Prote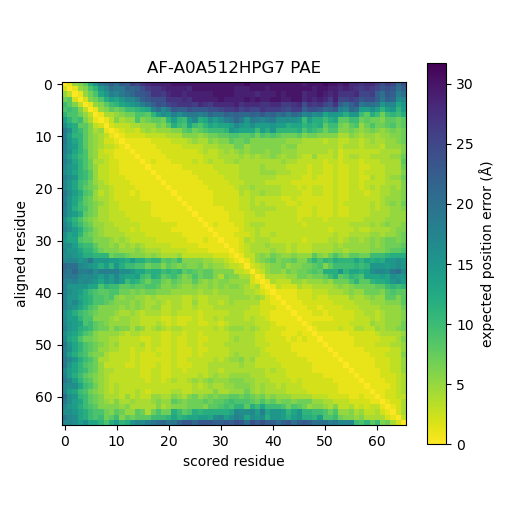in AF-A0A512HPG7-F1 (afdb_monomer)

Structure (mmCIF, N/CA/C/O backbone):
data_AF-A0A512HPG7-F1
#
_entry.id   AF-A0A512HPG7-F1
#
loop_
_atom_site.group_PDB
_atom_site.id
_atom_site.type_symbol
_atom_site.label_atom_id
_atom_site.label_alt_id
_atom_site.label_comp_id
_atom_site.label_asym_id
_atom_site.label_entity_id
_atom_site.label_seq_id
_atom_site.pdbx_PDB_ins_code
_atom_site.Cartn_x
_atom_site.Cartn_y
_atom_site.Cartn_z
_atom_site.occupancy
_atom_site.B_iso_or_equiv
_atom_site.auth_seq_id
_atom_site.auth_comp_id
_atom_site.auth_asym_id
_atom_site.auth_atom_id
_atom_site.pdbx_PDB_model_num
ATOM 1 N N . MET A 1 1 ? -34.180 -19.539 20.423 1.00 43.41 1 MET A N 1
ATOM 2 C CA . MET A 1 1 ? -32.864 -18.983 20.797 1.00 43.41 1 MET A CA 1
ATOM 3 C C . MET A 1 1 ? -31.958 -19.119 19.592 1.00 43.41 1 MET A C 1
ATOM 5 O O . MET A 1 1 ? -31.362 -20.166 19.394 1.00 43.41 1 MET A O 1
ATOM 9 N N . THR A 1 2 ? -31.966 -18.119 18.716 1.00 52.59 2 THR A N 1
ATOM 10 C CA . THR A 1 2 ? -31.087 -18.089 17.545 1.00 52.59 2 THR A CA 1
ATOM 11 C C . THR A 1 2 ? -29.686 -17.805 18.066 1.00 52.59 2 THR A C 1
ATOM 13 O O . THR A 1 2 ? -29.482 -16.760 18.682 1.00 52.59 2 THR A O 1
ATOM 16 N N . GLU A 1 3 ? -28.755 -18.744 17.907 1.00 54.09 3 GLU A N 1
ATOM 17 C CA . GLU A 1 3 ? -27.359 -18.515 18.268 1.00 54.09 3 GLU A CA 1
ATOM 18 C C . GLU A 1 3 ? -26.870 -17.242 17.574 1.00 54.09 3 GLU A C 1
ATOM 20 O O . GLU A 1 3 ? -26.774 -17.171 16.347 1.00 54.09 3 GLU A O 1
ATOM 25 N N . MET A 1 4 ? -26.586 -16.203 18.359 1.00 57.69 4 MET A N 1
ATOM 26 C CA . MET A 1 4 ? -25.862 -15.047 17.860 1.00 57.69 4 MET A CA 1
ATOM 27 C C . MET A 1 4 ? -24.427 -15.499 17.622 1.00 57.69 4 MET A C 1
ATOM 29 O O . MET A 1 4 ? -23.593 -15.418 18.522 1.00 57.69 4 MET A O 1
ATOM 33 N N . ILE A 1 5 ? -24.146 -15.996 16.415 1.00 64.19 5 ILE A N 1
ATOM 34 C CA . ILE A 1 5 ? -22.782 -16.211 15.932 1.00 64.19 5 ILE A CA 1
ATOM 35 C C . ILE A 1 5 ? -22.019 -14.919 16.229 1.00 64.19 5 ILE A C 1
ATOM 37 O O . ILE A 1 5 ? -22.287 -13.878 15.621 1.00 64.19 5 ILE A O 1
ATOM 41 N N . LYS A 1 6 ? -21.106 -14.963 17.205 1.00 63.69 6 LYS A N 1
ATOM 42 C CA . LYS A 1 6 ? -20.266 -13.832 17.602 1.00 63.69 6 LYS A CA 1
ATOM 43 C C . LYS A 1 6 ? -19.364 -13.501 16.418 1.00 63.69 6 LYS A C 1
ATOM 45 O O . LYS A 1 6 ? -18.276 -14.051 16.267 1.00 63.69 6 LYS A O 1
ATOM 50 N N . ARG A 1 7 ? -19.860 -12.652 15.520 1.00 67.38 7 ARG A N 1
ATOM 51 C CA . ARG A 1 7 ? -19.196 -12.303 14.266 1.00 67.38 7 ARG A CA 1
ATOM 52 C C . ARG A 1 7 ? -17.874 -11.631 14.620 1.00 67.38 7 ARG A C 1
ATOM 54 O O . ARG A 1 7 ? -17.865 -10.563 15.232 1.00 67.38 7 ARG A O 1
ATOM 61 N N . ASN A 1 8 ? -16.760 -12.284 14.293 1.00 72.56 8 ASN A N 1
ATOM 62 C CA . ASN A 1 8 ? -15.437 -11.764 14.611 1.00 72.56 8 ASN A CA 1
ATOM 63 C C . ASN A 1 8 ? -15.223 -10.449 13.848 1.00 72.56 8 ASN A C 1
ATOM 65 O O . ASN A 1 8 ? -14.986 -10.453 12.642 1.00 72.56 8 ASN A O 1
ATOM 69 N N . ARG A 1 9 ? -15.326 -9.314 14.542 1.00 72.12 9 ARG A N 1
ATOM 70 C CA . ARG A 1 9 ? -15.206 -7.973 13.944 1.00 72.12 9 ARG A CA 1
ATOM 71 C C . ARG A 1 9 ? -13.850 -7.710 13.295 1.00 72.12 9 ARG A C 1
ATOM 73 O O . ARG A 1 9 ? -13.750 -6.854 12.427 1.00 72.12 9 ARG A O 1
ATOM 80 N N . LEU A 1 10 ? -12.831 -8.462 13.700 1.00 80.50 10 LEU A N 1
ATOM 81 C CA . LEU A 1 10 ? -11.467 -8.362 13.186 1.00 80.50 10 LEU A CA 1
ATOM 82 C C . LE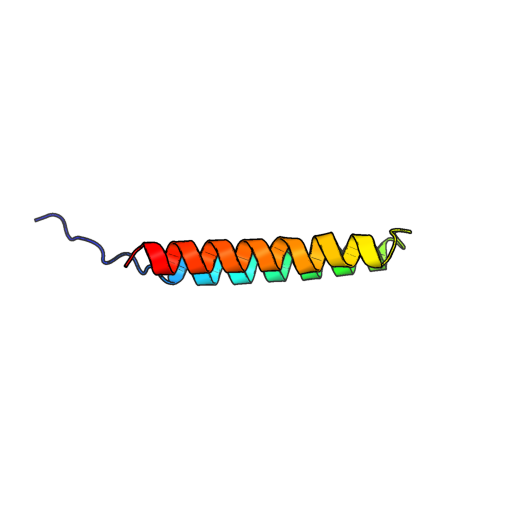U A 1 10 ? -11.274 -9.101 11.856 1.00 80.50 10 LEU A C 1
ATOM 84 O O . LEU A 1 10 ? -10.355 -8.773 11.111 1.00 80.50 10 LEU A O 1
ATOM 88 N N . LEU A 1 11 ? -12.141 -10.069 11.536 1.00 83.69 11 LEU A N 1
ATOM 89 C CA . LEU A 1 11 ? -12.039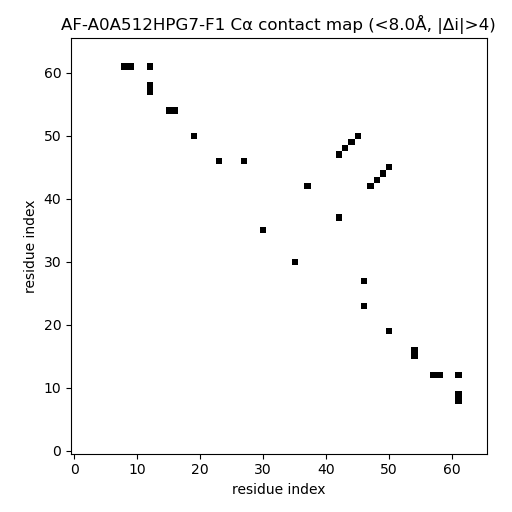 -10.872 10.312 1.00 83.69 11 LEU A CA 1
ATOM 90 C C . LEU A 1 11 ? -12.125 -10.001 9.043 1.00 83.69 11 LEU A C 1
ATOM 92 O O . LEU A 1 11 ? -11.220 -10.089 8.216 1.00 83.69 11 LEU A O 1
ATOM 96 N N . PRO A 1 12 ? -13.122 -9.102 8.899 1.00 84.31 12 PRO A N 1
ATOM 97 C CA . PRO A 1 12 ? -13.186 -8.179 7.768 1.00 84.31 12 PRO A CA 1
ATOM 98 C C . PRO A 1 12 ? -11.948 -7.289 7.666 1.00 84.31 12 PRO A C 1
ATOM 100 O O . PRO A 1 12 ? -11.470 -7.056 6.563 1.00 84.31 1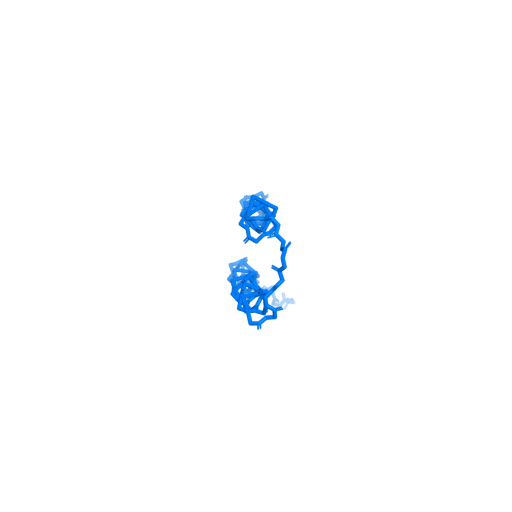2 PRO A O 1
ATOM 103 N N . TRP A 1 13 ? -11.412 -6.834 8.806 1.00 87.88 13 TRP A N 1
ATOM 104 C CA . TRP A 1 13 ? -10.237 -5.962 8.873 1.00 87.88 13 TRP A CA 1
ATOM 105 C C . TRP A 1 13 ? -8.986 -6.633 8.302 1.00 87.88 13 TRP A C 1
ATOM 107 O O . TRP A 1 13 ? -8.312 -6.072 7.439 1.00 87.88 13 TRP A O 1
ATOM 117 N N . TYR A 1 14 ? -8.741 -7.880 8.707 1.00 88.75 14 TYR A N 1
ATOM 118 C CA . TYR A 1 14 ? -7.618 -8.665 8.203 1.00 88.75 14 TYR A CA 1
ATOM 119 C C . TYR A 1 14 ? -7.739 -8.941 6.698 1.00 88.75 14 TYR A C 1
ATOM 121 O O . TYR A 1 14 ? -6.768 -8.794 5.959 1.00 88.75 14 TYR A O 1
ATOM 129 N N . VAL A 1 15 ? -8.947 -9.275 6.228 1.00 90.81 15 VAL A N 1
ATOM 130 C CA . VAL A 1 15 ? -9.214 -9.496 4.798 1.00 90.81 15 VAL A CA 1
ATOM 131 C C . VAL A 1 15 ? -8.942 -8.227 3.990 1.00 90.81 15 VAL A C 1
ATOM 133 O O . VAL A 1 15 ? -8.270 -8.297 2.964 1.00 90.81 15 VAL A O 1
ATOM 136 N N . GLY A 1 16 ? -9.396 -7.062 4.463 1.00 89.44 16 GLY A N 1
ATOM 137 C CA . GLY A 1 16 ? -9.140 -5.794 3.777 1.00 89.44 16 GLY A CA 1
ATOM 138 C C . GLY A 1 16 ? -7.651 -5.486 3.639 1.00 89.44 16 GLY A C 1
ATOM 139 O O . GLY A 1 16 ? -7.212 -5.141 2.545 1.00 89.44 16 GLY A O 1
ATOM 140 N N . ILE A 1 17 ? -6.858 -5.687 4.698 1.00 91.62 17 ILE A N 1
ATOM 141 C CA . ILE A 1 17 ? -5.399 -5.489 4.645 1.00 91.62 17 ILE A CA 1
ATOM 142 C C . ILE A 1 17 ? -4.757 -6.389 3.597 1.00 91.62 17 ILE A C 1
ATOM 144 O O . ILE A 1 17 ? -4.009 -5.899 2.754 1.00 91.62 17 ILE A O 1
ATOM 148 N N . VAL A 1 18 ? -5.061 -7.688 3.628 1.00 95.56 18 VAL A N 1
ATOM 149 C CA . VAL A 1 18 ? -4.466 -8.659 2.701 1.00 95.56 18 VAL A CA 1
ATOM 150 C C . VAL A 1 18 ? -4.800 -8.303 1.252 1.00 95.56 18 VAL A C 1
ATOM 152 O O . VAL A 1 18 ? -3.908 -8.294 0.404 1.00 95.56 18 VAL A O 1
ATOM 155 N N . VAL A 1 19 ? -6.057 -7.953 0.971 1.00 95.06 19 VAL A N 1
ATOM 156 C CA . VAL A 1 19 ? -6.505 -7.583 -0.380 1.00 95.06 19 VAL A CA 1
ATOM 157 C C . VAL A 1 19 ? -5.812 -6.311 -0.868 1.00 95.06 19 VAL A C 1
ATOM 159 O O . VAL A 1 19 ? -5.313 -6.282 -1.993 1.00 95.06 19 VAL A O 1
ATOM 162 N N . ILE A 1 20 ? -5.735 -5.276 -0.029 1.00 93.94 20 ILE A N 1
ATOM 163 C CA . ILE A 1 20 ? -5.087 -4.008 -0.386 1.00 93.94 20 ILE A CA 1
ATOM 164 C C . ILE A 1 20 ? -3.602 -4.226 -0.664 1.00 93.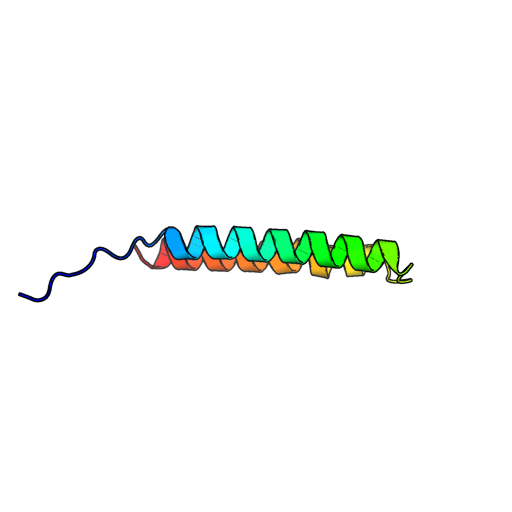94 20 ILE A C 1
ATOM 166 O O . ILE A 1 20 ? -3.090 -3.754 -1.678 1.00 93.94 20 ILE A O 1
ATOM 170 N N . PHE A 1 21 ? -2.913 -4.968 0.202 1.00 94.56 21 PHE A N 1
ATOM 171 C CA . PHE A 1 21 ? -1.482 -5.211 0.056 1.00 94.56 21 PHE A CA 1
ATOM 172 C C . PHE A 1 21 ? -1.176 -6.018 -1.212 1.00 94.56 21 PHE A C 1
ATOM 174 O O . PHE A 1 21 ? -0.279 -5.656 -1.975 1.00 94.56 21 PHE A O 1
ATOM 181 N N . ALA A 1 22 ? -1.968 -7.058 -1.487 1.00 96.00 22 ALA A N 1
ATOM 182 C CA . ALA A 1 22 ? -1.849 -7.846 -2.710 1.00 96.00 22 ALA A CA 1
ATOM 183 C C . ALA A 1 22 ? -2.077 -6.991 -3.968 1.00 96.00 22 ALA A C 1
ATOM 185 O O . ALA A 1 22 ? -1.292 -7.071 -4.914 1.00 96.00 22 ALA A O 1
ATOM 186 N N . ALA A 1 23 ? -3.104 -6.135 -3.964 1.00 94.38 23 ALA A N 1
ATOM 187 C CA . ALA A 1 23 ? -3.404 -5.247 -5.084 1.00 94.38 23 ALA A CA 1
ATOM 188 C C . ALA A 1 23 ? -2.280 -4.229 -5.336 1.00 94.38 23 ALA A C 1
ATOM 190 O O . ALA A 1 23 ? -1.851 -4.063 -6.478 1.00 94.38 23 ALA A O 1
ATOM 191 N N . VAL A 1 24 ? -1.763 -3.585 -4.283 1.00 94.56 24 VAL A N 1
ATOM 192 C CA . VAL A 1 24 ? -0.671 -2.601 -4.390 1.00 94.56 24 VAL A CA 1
ATOM 193 C C . VAL A 1 24 ? 0.602 -3.241 -4.941 1.00 94.56 24 VAL A C 1
ATOM 195 O O . VAL A 1 24 ? 1.215 -2.688 -5.855 1.00 94.56 24 VAL A O 1
ATOM 198 N N . ILE A 1 25 ? 0.981 -4.419 -4.435 1.00 94.62 25 ILE A N 1
ATOM 199 C CA . ILE A 1 25 ? 2.158 -5.150 -4.925 1.00 94.62 25 ILE A CA 1
ATOM 200 C C . ILE A 1 25 ? 1.974 -5.543 -6.390 1.00 94.62 25 ILE A C 1
ATOM 202 O O . ILE A 1 25 ? 2.874 -5.315 -7.200 1.00 94.62 25 ILE A O 1
ATOM 206 N N . TYR A 1 26 ? 0.818 -6.109 -6.741 1.00 94.12 26 TYR A N 1
ATOM 207 C CA . TYR A 1 26 ? 0.549 -6.563 -8.102 1.00 94.12 26 TYR A CA 1
ATOM 208 C C . TYR A 1 26 ? 0.578 -5.404 -9.103 1.00 94.12 26 TYR A C 1
ATOM 210 O O . TYR A 1 26 ? 1.267 -5.486 -10.118 1.00 94.12 26 TYR A O 1
ATOM 218 N N . LEU A 1 27 ? -0.101 -4.295 -8.797 1.00 91.94 27 LEU A N 1
ATOM 219 C CA . LEU A 1 27 ? -0.110 -3.108 -9.653 1.00 91.94 27 LEU A CA 1
ATOM 220 C C . LEU A 1 27 ? 1.273 -2.455 -9.739 1.00 91.94 27 LEU A C 1
ATOM 222 O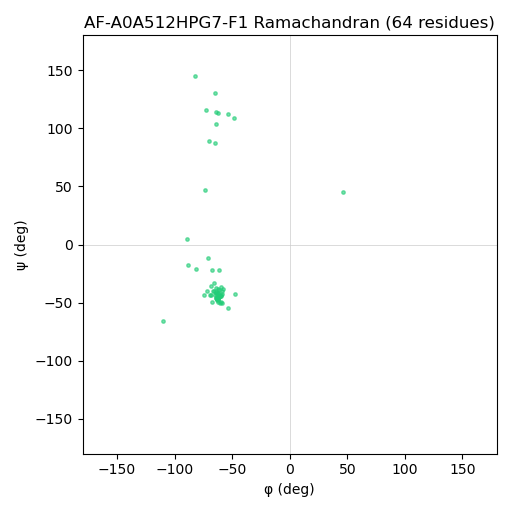 O . LEU A 1 27 ? 1.688 -2.044 -10.821 1.00 91.94 27 LEU A O 1
ATOM 226 N N . GLY A 1 28 ? 2.013 -2.397 -8.629 1.00 90.06 28 GLY A N 1
ATOM 227 C CA . GLY A 1 28 ? 3.390 -1.906 -8.617 1.00 90.06 28 GLY A CA 1
ATOM 228 C C . GLY A 1 28 ? 4.316 -2.747 -9.500 1.00 90.06 28 GLY A C 1
ATOM 229 O O . GLY A 1 28 ? 5.098 -2.196 -10.278 1.00 90.06 28 GLY A O 1
ATOM 230 N N . TYR A 1 29 ? 4.194 -4.076 -9.435 1.00 91.69 29 TYR A N 1
ATOM 231 C CA . TYR A 1 29 ? 4.916 -4.989 -10.319 1.00 91.69 29 TYR A CA 1
ATOM 232 C C . TYR A 1 29 ? 4.518 -4.786 -11.783 1.00 91.69 29 TYR A C 1
ATOM 234 O O . TYR A 1 29 ? 5.396 -4.648 -12.632 1.00 91.69 29 TYR A O 1
ATOM 242 N N . LEU A 1 30 ? 3.216 -4.707 -12.070 1.00 91.12 30 LEU A N 1
ATOM 243 C CA . LEU A 1 30 ? 2.697 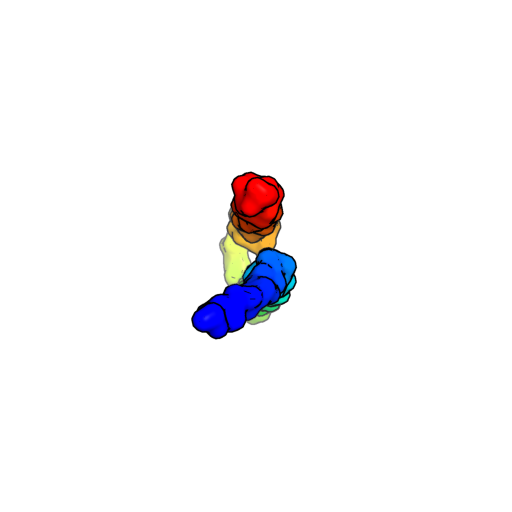-4.537 -13.424 1.00 91.12 30 LEU A CA 1
ATOM 244 C C . LEU A 1 30 ? 3.223 -3.245 -14.061 1.00 91.12 30 LEU A C 1
ATOM 246 O O . LEU A 1 30 ? 3.786 -3.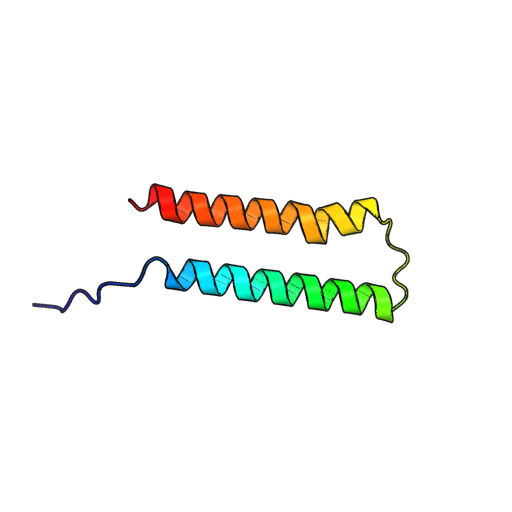293 -15.150 1.00 91.12 30 LEU A O 1
ATOM 250 N N . MET A 1 31 ? 3.128 -2.112 -13.358 1.00 88.81 31 MET A N 1
ATOM 251 C CA . MET A 1 31 ? 3.622 -0.824 -13.862 1.00 88.81 31 MET A CA 1
ATOM 252 C C . MET A 1 31 ? 5.123 -0.852 -14.158 1.00 88.81 31 MET A C 1
ATOM 254 O O . MET A 1 31 ? 5.570 -0.258 -15.142 1.00 88.81 31 MET A O 1
ATOM 258 N N . ARG A 1 32 ? 5.897 -1.562 -13.329 1.00 87.00 32 ARG A N 1
ATOM 259 C CA . ARG A 1 32 ? 7.337 -1.739 -13.535 1.00 87.00 32 ARG A CA 1
ATOM 260 C C . ARG A 1 32 ? 7.637 -2.672 -14.710 1.00 87.00 32 ARG A C 1
ATOM 262 O O . ARG A 1 32 ? 8.542 -2.379 -15.483 1.00 87.00 32 ARG A O 1
ATOM 269 N N . ALA A 1 33 ? 6.879 -3.756 -14.869 1.00 90.31 33 ALA A N 1
ATOM 270 C CA . ALA A 1 33 ? 7.047 -4.724 -15.952 1.00 90.31 33 ALA A CA 1
ATOM 271 C C . ALA A 1 33 ? 6.670 -4.144 -17.324 1.00 90.31 33 ALA A C 1
ATOM 273 O O . ALA A 1 33 ? 7.320 -4.446 -18.322 1.00 90.31 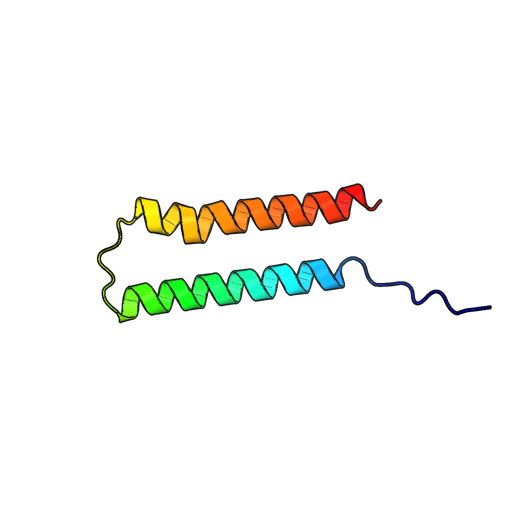33 ALA A O 1
ATOM 274 N N . THR A 1 34 ? 5.655 -3.280 -17.383 1.00 89.50 34 THR A N 1
ATOM 275 C CA . THR A 1 34 ? 5.196 -2.665 -18.636 1.00 89.50 34 THR A CA 1
ATOM 276 C C . THR A 1 34 ? 5.914 -1.356 -18.976 1.00 89.50 34 THR A C 1
ATOM 278 O O . THR A 1 34 ? 5.513 -0.699 -19.931 1.00 89.50 34 THR A O 1
ATOM 281 N N . ASN A 1 35 ? 6.931 -0.942 -18.202 1.00 81.56 35 ASN A N 1
ATOM 282 C CA . ASN A 1 35 ? 7.582 0.373 -18.318 1.00 81.56 35 ASN A CA 1
ATOM 283 C C . ASN A 1 35 ? 6.561 1.518 -18.436 1.00 81.56 35 ASN A C 1
ATOM 285 O O . ASN A 1 35 ? 6.669 2.390 -19.300 1.00 81.56 35 ASN A O 1
ATOM 289 N N . CYS A 1 36 ? 5.522 1.488 -17.595 1.00 79.88 36 CYS A N 1
ATOM 290 C CA . CYS A 1 36 ? 4.502 2.525 -17.616 1.00 79.88 36 CYS A CA 1
ATOM 291 C C . CYS A 1 36 ? 5.155 3.861 -17.230 1.00 79.88 36 CYS A C 1
ATOM 293 O O . CYS A 1 36 ? 5.623 4.021 -16.103 1.00 79.88 36 CYS A O 1
ATOM 295 N N . GLY A 1 37 ? 5.204 4.808 -18.172 1.00 80.44 37 GLY A N 1
ATOM 296 C CA . GLY A 1 37 ? 5.794 6.141 -18.007 1.00 80.44 37 GLY A CA 1
ATOM 297 C C . GLY A 1 37 ? 4.940 7.068 -17.145 1.00 80.44 37 GLY A C 1
ATOM 298 O O . GLY A 1 37 ? 4.657 8.197 -17.537 1.00 80.44 37 GLY A O 1
ATOM 299 N N . ILE A 1 38 ? 4.463 6.578 -16.004 1.00 81.12 38 ILE A N 1
ATOM 300 C CA . ILE A 1 38 ? 3.686 7.367 -15.058 1.00 81.12 38 ILE A CA 1
ATOM 301 C C . ILE A 1 38 ? 4.641 8.175 -14.180 1.00 81.12 38 ILE A C 1
ATOM 303 O O . ILE A 1 38 ? 5.732 7.719 -13.831 1.00 81.12 38 ILE A O 1
ATOM 307 N N . SER A 1 39 ? 4.237 9.384 -13.798 1.00 84.00 39 SER A N 1
ATOM 308 C CA . SER A 1 39 ? 5.036 10.178 -12.873 1.00 84.00 39 SER A CA 1
ATOM 309 C C . SER A 1 39 ? 5.091 9.483 -11.505 1.00 84.00 39 SER A C 1
ATOM 311 O O . SER A 1 39 ? 4.070 9.094 -10.931 1.00 84.00 39 SER A O 1
ATOM 313 N N . THR A 1 40 ? 6.300 9.340 -10.960 1.00 82.94 40 THR A N 1
ATOM 314 C CA . THR A 1 40 ? 6.558 8.804 -9.614 1.00 82.94 40 THR A CA 1
ATOM 315 C C . THR A 1 40 ? 5.676 9.410 -8.514 1.00 82.94 40 THR A C 1
ATOM 317 O O . THR A 1 40 ? 5.162 8.633 -7.706 1.00 82.94 40 THR A O 1
ATOM 320 N N . PRO A 1 41 ? 5.422 10.736 -8.461 1.00 84.12 41 PRO A N 1
ATOM 321 C CA . PRO A 1 41 ? 4.515 11.293 -7.456 1.00 84.12 41 PRO A CA 1
ATOM 322 C C . PRO A 1 41 ? 3.070 10.803 -7.615 1.00 84.12 41 PRO A C 1
ATOM 324 O O . PRO A 1 41 ? 2.414 10.525 -6.613 1.00 84.12 41 PRO A O 1
ATOM 327 N N . MET A 1 42 ? 2.574 10.631 -8.845 1.00 87.25 42 MET A N 1
ATOM 328 C CA . MET A 1 42 ? 1.212 10.138 -9.073 1.00 87.25 42 MET A CA 1
ATOM 329 C C . MET A 1 42 ? 1.074 8.670 -8.656 1.00 87.25 42 MET A C 1
ATOM 331 O O . MET A 1 42 ? 0.120 8.309 -7.963 1.00 87.25 42 MET A O 1
ATOM 335 N N . ALA A 1 43 ? 2.059 7.834 -9.000 1.00 87.25 43 ALA A N 1
ATOM 336 C CA . ALA A 1 43 ? 2.095 6.439 -8.563 1.00 87.25 43 ALA A CA 1
ATOM 337 C C . ALA A 1 43 ? 2.101 6.316 -7.032 1.00 87.25 43 ALA A C 1
ATOM 339 O O . ALA A 1 43 ? 1.403 5.466 -6.483 1.00 87.25 43 ALA A O 1
ATOM 340 N N . PHE A 1 44 ? 2.833 7.189 -6.334 1.00 88.19 44 PHE A N 1
ATOM 341 C CA . PHE A 1 44 ? 2.888 7.188 -4.872 1.00 88.19 44 PHE A CA 1
ATOM 342 C C . PHE A 1 44 ? 1.548 7.566 -4.222 1.00 88.19 44 PHE A C 1
ATOM 344 O O . PHE A 1 44 ? 1.140 6.948 -3.238 1.00 88.19 44 PHE A O 1
ATOM 351 N N . ILE A 1 45 ? 0.826 8.543 -4.776 1.00 90.81 45 ILE A N 1
ATOM 352 C CA . ILE A 1 45 ? -0.497 8.929 -4.262 1.00 90.81 45 ILE A CA 1
ATOM 353 C C . ILE A 1 45 ? -1.485 7.764 -4.405 1.00 90.81 45 ILE A C 1
ATOM 355 O O . ILE A 1 45 ? -2.185 7.422 -3.451 1.00 90.81 45 ILE A O 1
ATOM 359 N N . VAL A 1 46 ? -1.521 7.130 -5.578 1.00 90.19 46 VAL A N 1
ATOM 360 C CA . VAL A 1 46 ? -2.499 6.076 -5.882 1.00 90.19 46 VAL A CA 1
ATOM 361 C C . VAL A 1 46 ? -2.169 4.762 -5.173 1.00 90.19 46 VAL A C 1
ATOM 363 O O . VAL A 1 46 ? -3.064 4.131 -4.620 1.00 90.19 46 VAL A O 1
ATOM 366 N N . LEU A 1 47 ? -0.902 4.344 -5.152 1.00 91.19 47 LEU A N 1
ATOM 367 C CA . LEU A 1 47 ? -0.497 3.080 -4.528 1.00 91.19 47 LEU A CA 1
ATOM 368 C C . LEU A 1 47 ? -0.164 3.192 -3.039 1.00 91.19 47 LEU A C 1
ATOM 370 O O . LEU A 1 47 ? -0.114 2.174 -2.355 1.00 91.19 47 LEU A O 1
ATOM 374 N N . GLY A 1 48 ? 0.090 4.399 -2.539 1.00 91.62 48 GLY A N 1
ATOM 375 C CA . GLY A 1 48 ? 0.445 4.644 -1.144 1.00 91.62 48 GLY A CA 1
ATOM 376 C C . GLY A 1 48 ? -0.668 5.354 -0.385 1.00 91.62 48 GLY A C 1
ATOM 377 O O . GLY A 1 48 ? -1.266 4.784 0.527 1.00 91.62 48 GLY A O 1
ATOM 378 N N . ILE A 1 49 ? -0.959 6.602 -0.760 1.00 94.50 49 ILE A N 1
ATOM 379 C CA . ILE A 1 49 ? -1.843 7.479 0.027 1.00 94.50 49 ILE A CA 1
ATOM 380 C C . ILE A 1 49 ? -3.290 6.982 0.016 1.00 94.50 49 ILE A C 1
ATOM 382 O O . ILE A 1 49 ? -3.893 6.848 1.078 1.00 94.50 49 ILE A O 1
ATOM 386 N N . MET A 1 50 ? -3.846 6.676 -1.155 1.00 94.44 50 MET A N 1
ATOM 387 C CA . MET A 1 50 ? -5.215 6.157 -1.288 1.00 94.44 50 MET A CA 1
ATOM 388 C C . MET A 1 50 ? -5.470 4.906 -0.422 1.00 94.44 50 MET A C 1
ATOM 390 O O . MET A 1 50 ? -6.389 4.937 0.402 1.00 94.44 50 MET A O 1
ATOM 394 N N . PRO A 1 51 ? -4.670 3.827 -0.525 1.00 93.62 51 PRO A N 1
ATOM 395 C CA . PRO A 1 51 ? -4.857 2.655 0.324 1.00 93.62 51 PRO A CA 1
ATOM 396 C C . PRO A 1 51 ? -4.593 2.940 1.807 1.00 93.62 51 PRO A C 1
ATOM 398 O O . PRO A 1 51 ? -5.299 2.387 2.649 1.00 93.62 51 PRO A O 1
ATOM 401 N N . ALA A 1 52 ? -3.660 3.834 2.154 1.00 93.75 52 ALA A N 1
ATOM 402 C CA . ALA A 1 52 ? -3.462 4.247 3.545 1.00 93.75 52 ALA A CA 1
ATOM 403 C C . ALA A 1 52 ? -4.710 4.937 4.122 1.00 93.75 52 ALA A C 1
ATOM 405 O O . ALA A 1 52 ? -5.166 4.571 5.204 1.00 93.75 52 ALA A O 1
ATOM 406 N N . VAL A 1 53 ? -5.312 5.878 3.385 1.00 95.50 53 VAL A N 1
ATOM 407 C CA . VAL A 1 53 ? -6.571 6.531 3.783 1.00 95.50 53 VAL A CA 1
ATOM 408 C C . VAL A 1 53 ? -7.681 5.496 3.941 1.00 95.50 53 VAL A C 1
ATOM 410 O O . VAL A 1 53 ? -8.404 5.523 4.935 1.00 95.50 53 VAL A O 1
ATOM 413 N N . TYR A 1 54 ? -7.791 4.545 3.013 1.00 93.44 54 TYR A N 1
ATOM 414 C CA . TYR A 1 54 ? -8.789 3.485 3.113 1.00 93.44 54 TYR A CA 1
ATOM 415 C C . TYR A 1 54 ? -8.590 2.616 4.363 1.00 93.44 54 TYR A C 1
ATOM 417 O O . TYR A 1 54 ? -9.552 2.350 5.080 1.00 93.44 54 TYR A O 1
ATOM 425 N N . LEU A 1 55 ? -7.353 2.222 4.680 1.00 92.50 55 LEU A N 1
ATOM 426 C CA . LEU A 1 55 ? -7.035 1.478 5.903 1.00 92.50 55 LEU A CA 1
ATOM 427 C C . LEU A 1 55 ? -7.380 2.268 7.171 1.00 92.50 55 LEU A C 1
ATOM 429 O O . LEU A 1 55 ? -7.914 1.693 8.122 1.00 92.50 55 LEU A O 1
ATOM 433 N N . VAL A 1 56 ? -7.130 3.581 7.176 1.00 93.19 56 VAL A N 1
ATOM 434 C CA . VAL A 1 56 ? -7.524 4.469 8.280 1.00 93.19 56 VAL A CA 1
ATOM 435 C C . VAL A 1 56 ? -9.041 4.492 8.432 1.00 93.19 56 VAL A C 1
ATOM 437 O O . VAL A 1 56 ? -9.538 4.261 9.532 1.00 93.19 56 VAL A O 1
ATOM 440 N N . LEU A 1 57 ? -9.792 4.700 7.349 1.00 92.81 57 LEU A N 1
ATOM 441 C CA . LEU A 1 57 ? -11.258 4.671 7.383 1.00 92.81 57 LEU A CA 1
ATOM 442 C C . LEU A 1 57 ? -11.771 3.317 7.879 1.00 92.81 57 LEU A C 1
ATOM 444 O O . LEU A 1 57 ? -12.645 3.256 8.740 1.00 92.81 57 LEU A O 1
ATOM 448 N N . MET A 1 58 ? -11.172 2.227 7.412 1.00 90.25 58 MET A N 1
ATOM 449 C CA . MET A 1 58 ? -11.509 0.877 7.843 1.00 90.25 58 MET A CA 1
ATOM 450 C C . MET A 1 58 ? -11.237 0.665 9.343 1.00 90.25 58 MET A C 1
ATOM 452 O O . MET A 1 58 ? -12.071 0.102 10.053 1.00 90.25 58 MET A O 1
ATOM 456 N N . TYR A 1 59 ? -10.117 1.166 9.867 1.00 87.44 59 TYR A N 1
ATOM 457 C CA . TYR A 1 59 ? -9.833 1.166 11.305 1.00 87.44 59 TYR A CA 1
ATOM 458 C C . TYR A 1 59 ? -10.835 2.020 12.098 1.00 87.44 59 TYR A C 1
ATOM 460 O O . TYR A 1 59 ? -11.343 1.581 13.131 1.00 87.44 59 TYR A O 1
ATOM 468 N N . LEU A 1 60 ? -11.180 3.209 11.601 1.00 89.31 60 LEU A N 1
ATOM 469 C CA . LEU A 1 60 ? -12.179 4.070 12.233 1.00 89.31 60 LEU A CA 1
ATOM 470 C C . LEU A 1 60 ? -13.558 3.404 12.258 1.00 89.31 60 LEU A C 1
ATOM 472 O O . LEU A 1 60 ? -14.236 3.488 13.278 1.00 89.31 60 LEU A O 1
ATOM 476 N N . THR A 1 61 ? -13.951 2.676 11.208 1.00 87.38 61 THR A N 1
ATOM 477 C CA . THR A 1 61 ? -15.203 1.900 11.227 1.00 87.38 61 THR A CA 1
ATOM 478 C C . THR A 1 61 ? -15.174 0.793 12.278 1.00 87.38 61 THR A C 1
ATOM 480 O O . THR A 1 61 ? -16.155 0.622 12.996 1.00 87.38 61 THR A O 1
ATOM 483 N N . LEU A 1 62 ? -14.047 0.089 12.441 1.00 84.00 62 LEU A N 1
ATOM 484 C CA . LEU A 1 62 ? -13.872 -0.909 13.500 1.00 84.00 62 LEU A CA 1
ATOM 485 C C . LEU A 1 62 ? -13.976 -0.274 14.899 1.00 84.00 62 LEU A C 1
ATOM 487 O O . LEU A 1 62 ? -14.614 -0.842 15.783 1.00 84.00 62 LEU A O 1
ATOM 491 N N . SER A 1 63 ? -13.373 0.903 15.091 1.00 81.62 63 SER A N 1
ATOM 492 C CA . SER A 1 63 ? -13.400 1.642 16.359 1.00 81.62 63 SER A CA 1
ATOM 493 C C . SER A 1 63 ? -14.792 2.198 16.679 1.00 81.62 63 SER A C 1
ATOM 495 O O . SER A 1 63 ? -15.274 2.048 17.799 1.00 81.62 63 SER A O 1
ATOM 497 N N . SER A 1 64 ? -15.477 2.772 15.685 1.00 81.06 64 SER A N 1
ATOM 498 C CA . SER A 1 64 ? -16.835 3.320 15.815 1.00 81.06 64 SER A CA 1
ATOM 499 C C . SER A 1 64 ? -17.887 2.247 16.068 1.00 81.06 64 SER A C 1
ATOM 501 O O . SER A 1 64 ? -18.970 2.552 16.553 1.00 81.06 64 SER A O 1
ATOM 503 N N . GLN A 1 65 ? -17.590 1.002 15.708 1.00 70.31 65 GLN A N 1
ATOM 504 C CA . GLN A 1 65 ? -18.464 -0.127 15.958 1.00 70.31 65 GLN A CA 1
ATOM 505 C C . GLN A 1 65 ? -18.508 -0.498 17.454 1.00 70.31 65 GLN A C 1
ATOM 507 O O . GLN A 1 65 ? -19.374 -1.286 17.799 1.00 70.31 65 GLN A O 1
ATOM 512 N N . LYS A 1 66 ? -17.636 0.030 18.330 1.00 55.47 66 LYS A N 1
ATOM 513 C CA . LYS A 1 66 ? -17.599 -0.290 19.774 1.00 55.47 66 LYS A CA 1
ATOM 514 C C . LYS A 1 66 ? -18.968 -0.514 20.413 1.00 55.47 66 LYS A C 1
ATOM 516 O O . LYS A 1 66 ? -19.804 0.409 20.376 1.00 55.47 66 LYS A O 1
#

Foldseek 3Di:
DPPPPPPPLCVVLVVLVVVLVVVLVVVVVVCVVVVPPDDPVVNCCVSPVVSVVVNVVSVVVSVVVD

Solvent-accessible surface area (backbone atoms only — not comparable to full-atom values): 3932 Å² total; per-residue (Å²): 134,80,81,77,75,80,72,62,76,60,55,64,56,55,51,50,52,54,53,52,53,52,49,38,52,51,52,53,49,48,42,62,75,67,64,55,89,66,57,67,70,59,51,43,43,61,60,43,50,51,54,50,52,50,51,50,52,52,49,48,54,59,59,71,65,108

Radius of gyration: 16.66 Å; Cα contacts (8 Å, |Δi|>4): 16; chains: 1; bounding box: 40×30×39 Å

Mean predicted aligned error: 7.06 Å

pLDDT: mean 84.68, std 11.89, range [43.41, 96.0]

Sequence (66 aa):
MTEMIKRNRLLPWYVGIVVIFAAVIYLGYLMRATNCGISTPMAFIVLGIMPAVYLVLMYLTLSSQK

Secondary structure (DSSP, 8-state):
--------THHHHHHHHHHHHHHHHHHHHHHHHTT----HHHHHIIIIIHHHHHHHHHHHHHHHT-

Organism: NCBI:txid1118451